Protein AF-A0A8H7Q951-F1 (afdb_monomer_lite)

Foldseek 3Di:
DVVVVVCVVVVVVLLVVLLVVLLVVLVCQLVPPPDPVLVVLSVVLVVLSVVLVVLVVVLVCVCPVPVPLVVNLVSLVVSLVSLVVSLVSSCVNPVVSSVSSVVVSVVSVVVNVVSVVVVVVVVVVVVVVPD

Radius of gyration: 17.46 Å; chains: 1; bounding box: 48×22×54 Å

Organism: NCBI:txid44442

Secondary structure (DSSP, 8-state):
--HHHHHHHHHHHHHHHHHHHHHHHHHHHHHH-S-HHHHHHHHHHHHHHHHHHHHHHHHHHHHHTS--HHHHHHHHHHHHHHHHHHHHHHHHH-HHHHHHHHHHHHHHHHHHHHHHHHHHHHHHHHHTT--

Structure (mmCIF, N/CA/C/O backbone):
data_AF-A0A8H7Q951-F1
#
_entry.id   AF-A0A8H7Q951-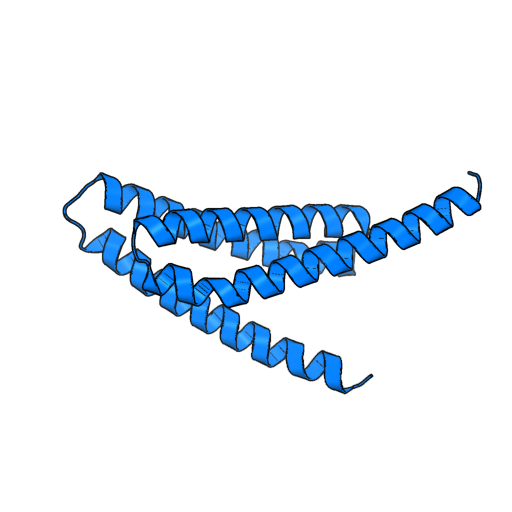F1
#
loop_
_atom_site.group_PDB
_atom_site.id
_atom_site.type_symbol
_atom_site.label_atom_id
_atom_site.label_alt_id
_atom_site.label_comp_id
_atom_site.label_asym_id
_atom_site.label_entity_id
_atom_site.label_seq_id
_atom_site.pdbx_PDB_ins_code
_atom_site.Cartn_x
_atom_site.Cartn_y
_atom_site.Cartn_z
_atom_site.occupancy
_atom_site.B_iso_or_equiv
_atom_site.auth_seq_id
_atom_site.auth_comp_id
_atom_site.auth_asym_id
_atom_site.auth_atom_id
_atom_site.pdbx_PDB_model_num
ATOM 1 N N . MET A 1 1 ? -27.503 -2.659 6.033 1.00 44.75 1 MET A N 1
ATOM 2 C CA . MET A 1 1 ? -26.368 -3.300 6.741 1.00 44.75 1 MET A CA 1
ATOM 3 C C . MET A 1 1 ? -25.749 -4.480 5.972 1.00 44.75 1 MET A C 1
ATOM 5 O O . MET A 1 1 ? -24.577 -4.743 6.179 1.00 44.75 1 MET A O 1
ATOM 9 N N . LEU A 1 2 ? -26.459 -5.135 5.037 1.00 44.47 2 LEU A N 1
ATOM 10 C CA . LEU A 1 2 ? -25.922 -6.246 4.221 1.00 44.47 2 LEU A CA 1
ATOM 11 C C . LEU A 1 2 ? -25.082 -5.817 2.997 1.00 44.47 2 LEU A C 1
ATOM 13 O O . LEU A 1 2 ? -24.239 -6.577 2.538 1.00 44.47 2 LEU A O 1
ATOM 17 N N . LEU A 1 3 ? -25.250 -4.582 2.510 1.00 46.56 3 LEU A N 1
ATOM 18 C CA . LEU A 1 3 ? -24.539 -4.081 1.323 1.00 46.56 3 LEU A CA 1
ATOM 19 C C . LEU A 1 3 ? -23.042 -3.794 1.564 1.00 46.56 3 LEU A C 1
ATOM 21 O O . LEU A 1 3 ? -22.260 -3.812 0.621 1.00 46.56 3 LEU A O 1
ATOM 25 N N . LEU A 1 4 ? -22.621 -3.560 2.815 1.00 53.03 4 LEU A N 1
ATOM 26 C CA . LEU A 1 4 ? -21.248 -3.131 3.120 1.00 53.03 4 LEU A CA 1
ATOM 27 C C . LEU A 1 4 ? -20.221 -4.280 3.039 1.00 53.03 4 LEU A C 1
ATOM 29 O O . LEU A 1 4 ? -19.076 -4.049 2.668 1.00 53.03 4 LEU A O 1
ATOM 33 N N . ASN A 1 5 ? -20.637 -5.520 3.330 1.00 57.44 5 ASN A N 1
ATOM 34 C CA . ASN A 1 5 ? -19.760 -6.697 3.249 1.00 57.44 5 ASN A CA 1
ATOM 35 C C . ASN A 1 5 ? -19.510 -7.146 1.803 1.00 57.44 5 ASN A C 1
ATOM 37 O O . ASN A 1 5 ? -18.433 -7.649 1.493 1.00 57.44 5 ASN A O 1
ATOM 41 N N . TRP A 1 6 ? -20.479 -6.933 0.907 1.00 66.56 6 TRP A N 1
ATOM 42 C CA . TRP A 1 6 ? -20.379 -7.384 -0.483 1.00 66.56 6 TRP A CA 1
ATOM 43 C C . TRP A 1 6 ? -19.431 -6.536 -1.323 1.00 66.56 6 TRP A C 1
ATOM 45 O O . TRP A 1 6 ? -18.882 -7.036 -2.288 1.00 66.56 6 TRP A O 1
ATOM 55 N N . VAL A 1 7 ? -19.212 -5.273 -0.953 1.00 70.06 7 VAL A N 1
ATOM 56 C CA . VAL A 1 7 ? -18.238 -4.396 -1.622 1.00 70.06 7 VAL A CA 1
ATOM 57 C C . VAL A 1 7 ? -16.810 -4.742 -1.202 1.00 70.06 7 VAL A C 1
ATOM 59 O O . VAL A 1 7 ? -15.886 -4.613 -2.000 1.00 70.06 7 VAL A O 1
ATOM 62 N N . PHE A 1 8 ? -16.626 -5.234 0.025 1.00 69.69 8 PHE A N 1
ATOM 63 C CA . PHE A 1 8 ? -15.306 -5.540 0.568 1.00 69.69 8 PHE A CA 1
ATOM 64 C C . PHE A 1 8 ? -14.582 -6.601 -0.276 1.00 69.69 8 PHE A C 1
ATOM 66 O O . PHE A 1 8 ? -13.451 -6.377 -0.691 1.00 69.69 8 PHE A O 1
ATOM 73 N N . GLY A 1 9 ? -15.250 -7.715 -0.600 1.00 74.50 9 GLY A N 1
ATOM 74 C CA . GLY A 1 9 ? -14.663 -8.810 -1.386 1.00 74.50 9 GLY A CA 1
ATOM 75 C C . GLY A 1 9 ? -14.150 -8.380 -2.772 1.00 74.50 9 GLY A C 1
ATOM 76 O O . GLY A 1 9 ? -12.948 -8.475 -3.016 1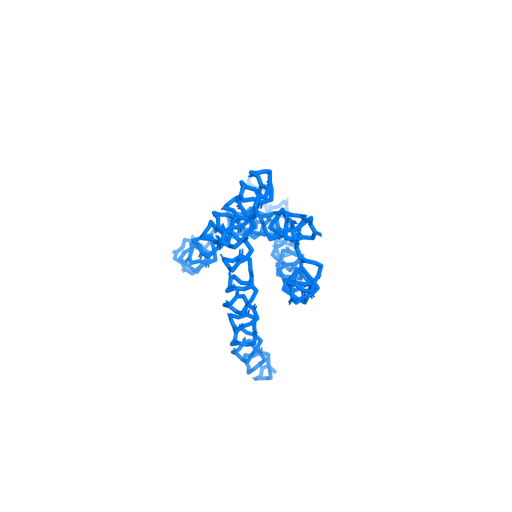.00 74.50 9 GLY A O 1
ATOM 77 N N . PRO A 1 10 ? -15.011 -7.854 -3.664 1.00 80.75 10 PRO A N 1
ATOM 78 C CA . PRO A 1 10 ? -14.633 -7.402 -5.000 1.00 80.75 10 PRO A CA 1
ATOM 79 C C . PRO A 1 10 ? -13.573 -6.303 -4.988 1.00 80.75 10 PRO A C 1
ATOM 81 O O . PRO A 1 10 ? -12.677 -6.324 -5.827 1.00 80.75 10 PRO A O 1
ATOM 84 N N . VAL A 1 11 ? -13.633 -5.366 -4.031 1.00 80.00 11 VAL A N 1
ATOM 85 C CA . VAL A 1 11 ? -12.602 -4.329 -3.890 1.00 80.00 11 VAL A CA 1
ATOM 86 C C . VAL A 1 11 ? -11.249 -4.974 -3.604 1.00 80.00 11 VAL A C 1
ATOM 88 O O . VAL A 1 11 ? -10.298 -4.689 -4.324 1.00 80.00 11 VAL A O 1
ATOM 91 N N . TRP A 1 12 ? -11.154 -5.900 -2.644 1.00 78.19 12 TRP A N 1
ATOM 92 C CA . TRP A 1 12 ? -9.902 -6.619 -2.384 1.00 78.19 12 TRP A CA 1
ATOM 93 C C . TRP A 1 12 ? -9.431 -7.434 -3.586 1.00 78.19 12 TRP A C 1
ATOM 95 O O . TRP A 1 12 ? -8.250 -7.386 -3.911 1.00 78.19 12 TRP A O 1
ATOM 105 N N . THR A 1 13 ? -10.325 -8.121 -4.299 1.00 81.50 13 THR A N 1
ATOM 106 C CA . THR A 1 13 ? -9.956 -8.861 -5.5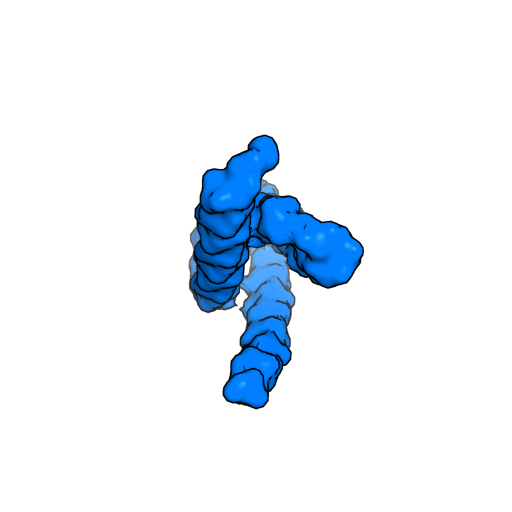17 1.00 81.50 13 THR A CA 1
ATOM 107 C C . THR A 1 13 ? -9.390 -7.934 -6.593 1.00 81.50 13 THR A C 1
ATOM 109 O O . THR A 1 13 ? -8.329 -8.220 -7.151 1.00 81.50 13 THR A O 1
ATOM 112 N N . CYS A 1 14 ? -10.041 -6.798 -6.858 1.00 82.31 14 CYS A N 1
ATOM 113 C CA . CYS A 1 14 ? -9.551 -5.795 -7.803 1.00 82.31 14 CYS A CA 1
ATOM 114 C C . CYS A 1 14 ? -8.203 -5.216 -7.363 1.00 82.31 14 CYS A C 1
ATOM 116 O O . CYS A 1 14 ? -7.295 -5.091 -8.182 1.00 82.31 14 CYS A O 1
ATOM 118 N N . LEU A 1 15 ? -8.046 -4.909 -6.074 1.00 81.31 15 LEU A N 1
ATOM 119 C CA . LEU A 1 15 ? -6.807 -4.375 -5.511 1.00 81.31 15 LEU A CA 1
ATOM 120 C C . LEU A 1 15 ? -5.659 -5.382 -5.597 1.00 81.31 15 LEU A C 1
ATOM 122 O O . LEU A 1 15 ? -4.578 -5.015 -6.043 1.00 81.31 15 LEU A O 1
ATOM 126 N N . TYR A 1 16 ? -5.881 -6.648 -5.235 1.00 80.50 16 TYR A N 1
ATOM 127 C CA . TYR A 1 16 ? -4.863 -7.693 -5.354 1.00 80.50 16 TYR A CA 1
ATOM 128 C C . TYR A 1 16 ? -4.491 -7.961 -6.813 1.00 80.50 16 TYR A C 1
ATOM 130 O O . TYR A 1 16 ? -3.314 -8.141 -7.117 1.00 80.50 16 TYR A O 1
ATOM 138 N N . THR A 1 17 ? -5.461 -7.908 -7.728 1.00 83.56 17 THR A N 1
ATOM 139 C CA . THR A 1 17 ? -5.199 -8.031 -9.170 1.00 83.56 17 THR A CA 1
ATOM 140 C C . THR A 1 17 ? -4.356 -6.858 -9.673 1.00 83.56 17 THR A C 1
ATOM 142 O O . THR A 1 17 ? -3.347 -7.062 -10.348 1.00 83.56 17 THR A O 1
ATOM 145 N N . ALA A 1 18 ? -4.716 -5.628 -9.292 1.00 81.56 18 ALA A N 1
ATOM 146 C CA . ALA A 1 18 ? -3.960 -4.424 -9.623 1.00 81.56 18 ALA A CA 1
ATOM 147 C C . ALA A 1 18 ? -2.535 -4.474 -9.048 1.00 81.56 18 ALA A C 1
ATOM 149 O O . ALA A 1 18 ? -1.575 -4.119 -9.729 1.00 81.56 18 ALA A O 1
ATOM 150 N N . MET A 1 19 ? -2.388 -4.955 -7.813 1.00 80.88 19 MET A N 1
ATOM 151 C CA . MET A 1 19 ? -1.103 -5.138 -7.137 1.00 80.88 19 MET A CA 1
ATOM 152 C C . MET A 1 19 ? -0.224 -6.158 -7.850 1.00 80.88 19 MET A C 1
ATOM 154 O O . MET A 1 19 ? 0.935 -5.863 -8.135 1.00 80.88 19 MET A O 1
ATOM 158 N N . GLY A 1 20 ? -0.780 -7.323 -8.186 1.00 81.31 20 GLY A N 1
ATOM 159 C CA . GLY A 1 20 ? -0.074 -8.357 -8.935 1.00 81.31 20 GLY A CA 1
ATOM 160 C C . GLY A 1 20 ? 0.397 -7.836 -10.290 1.00 81.31 20 GLY A C 1
ATOM 161 O O . GLY A 1 20 ? 1.576 -7.957 -10.622 1.00 81.31 20 GLY A O 1
ATOM 162 N N . TYR A 1 21 ? -0.482 -7.157 -11.029 1.00 84.25 21 TYR A N 1
ATOM 163 C CA . TYR A 1 21 ? -0.139 -6.583 -12.330 1.00 84.25 21 TYR A CA 1
ATOM 164 C C . TYR A 1 21 ? 0.925 -5.477 -12.230 1.00 84.25 21 TYR A C 1
ATOM 166 O O . TYR A 1 21 ? 1.895 -5.479 -12.986 1.00 84.25 21 TYR A O 1
ATOM 174 N N . GLY A 1 22 ? 0.795 -4.567 -11.259 1.00 80.62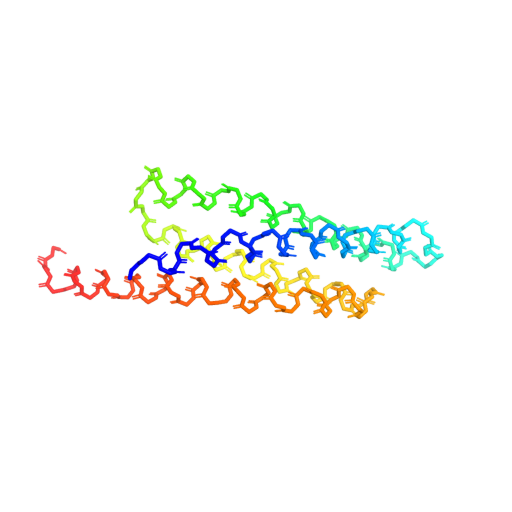 22 GLY A N 1
ATOM 175 C CA . GLY A 1 22 ? 1.787 -3.521 -10.998 1.00 80.62 22 GLY A CA 1
ATOM 176 C C . GLY A 1 22 ? 3.151 -4.091 -10.601 1.00 80.62 22 GLY A C 1
ATOM 177 O O . GLY A 1 22 ? 4.175 -3.648 -11.121 1.00 80.62 22 GLY A O 1
ATOM 178 N N . SER A 1 23 ? 3.169 -5.134 -9.762 1.00 81.50 23 SER A N 1
ATOM 179 C CA . SER A 1 23 ? 4.402 -5.828 -9.374 1.00 81.50 23 SER A CA 1
ATOM 180 C C . SER A 1 23 ? 5.084 -6.498 -10.568 1.00 81.50 23 SER A C 1
ATOM 182 O O . SER A 1 23 ? 6.302 -6.414 -10.693 1.00 81.50 23 SER A O 1
ATOM 184 N N . HIS A 1 24 ? 4.313 -7.086 -11.490 1.00 82.56 24 HIS A N 1
ATOM 185 C CA . HIS A 1 24 ? 4.844 -7.684 -12.711 1.00 82.56 24 HIS A CA 1
ATOM 186 C C . HIS A 1 24 ? 5.483 -6.628 -13.622 1.00 82.56 24 HIS A C 1
ATOM 188 O O . HIS A 1 24 ? 6.568 -6.847 -14.160 1.00 82.56 24 HIS A O 1
ATOM 194 N N . LEU A 1 25 ? 4.860 -5.452 -13.746 1.00 80.94 25 LEU A N 1
ATOM 195 C CA . LEU A 1 25 ? 5.410 -4.341 -14.523 1.00 80.94 25 LEU A CA 1
ATOM 196 C C . LEU A 1 25 ? 6.748 -3.859 -13.937 1.00 80.94 25 LEU A C 1
ATOM 198 O O . LEU A 1 25 ? 7.742 -3.770 -14.656 1.00 80.94 25 LEU A O 1
ATOM 202 N N . ILE A 1 26 ? 6.803 -3.632 -12.621 1.00 79.50 26 ILE A N 1
ATOM 203 C CA . ILE A 1 26 ? 8.029 -3.224 -11.917 1.00 79.50 26 ILE A CA 1
ATOM 204 C C . ILE A 1 26 ? 9.104 -4.316 -11.988 1.00 79.50 26 ILE A C 1
ATOM 206 O O . ILE A 1 26 ? 10.272 -3.999 -12.195 1.00 79.50 26 ILE A O 1
ATOM 210 N N . ALA A 1 27 ? 8.735 -5.594 -11.878 1.00 79.75 27 ALA A N 1
ATOM 211 C CA . ALA A 1 27 ? 9.664 -6.715 -12.012 1.00 79.75 27 ALA A CA 1
ATOM 212 C C . ALA A 1 27 ? 10.274 -6.793 -13.421 1.00 79.75 27 ALA A C 1
ATOM 214 O O . ALA A 1 27 ? 11.473 -7.031 -13.553 1.00 79.75 27 ALA A O 1
ATOM 215 N N . ASN A 1 28 ? 9.493 -6.513 -14.469 1.00 81.12 28 ASN A N 1
ATOM 216 C CA . ASN A 1 28 ? 10.022 -6.391 -15.827 1.00 81.12 28 ASN A CA 1
ATOM 217 C C . ASN A 1 28 ? 11.012 -5.221 -15.932 1.00 81.12 28 ASN A C 1
ATOM 219 O O . ASN A 1 28 ? 12.098 -5.388 -16.483 1.00 81.12 28 ASN A O 1
ATOM 223 N N . HIS A 1 29 ? 10.709 -4.064 -15.338 1.00 76.81 29 HIS A N 1
ATOM 224 C CA . HIS A 1 29 ? 11.675 -2.963 -15.271 1.00 76.81 29 HIS A CA 1
ATOM 225 C C . HIS A 1 29 ? 12.932 -3.335 -14.467 1.00 76.81 29 HIS A C 1
ATOM 227 O O . HIS A 1 29 ? 14.033 -2.991 -14.891 1.00 76.81 29 HIS A O 1
ATOM 233 N N . ALA A 1 30 ? 12.812 -4.090 -13.374 1.00 75.25 30 ALA A N 1
ATOM 234 C CA . ALA A 1 30 ? 13.957 -4.606 -12.625 1.00 75.25 30 ALA A CA 1
ATOM 235 C C . ALA A 1 30 ? 14.803 -5.591 -13.451 1.00 75.25 30 ALA A C 1
ATOM 237 O O . ALA A 1 30 ? 16.021 -5.614 -13.314 1.00 75.25 30 ALA A O 1
ATOM 238 N N . ALA A 1 31 ? 14.192 -6.405 -14.312 1.00 74.75 31 ALA A N 1
ATOM 239 C CA . ALA A 1 31 ? 14.907 -7.395 -15.115 1.00 74.75 31 ALA A CA 1
ATOM 240 C C . ALA A 1 31 ? 15.592 -6.776 -16.345 1.00 74.75 31 ALA A C 1
ATOM 242 O O . ALA A 1 31 ? 16.762 -7.062 -16.606 1.00 74.75 31 ALA A O 1
ATOM 243 N N . TYR A 1 32 ? 14.884 -5.904 -17.069 1.00 74.19 32 TYR A N 1
ATOM 244 C CA . TYR A 1 32 ? 15.285 -5.420 -18.394 1.00 74.19 32 TYR A CA 1
ATOM 245 C C . TYR A 1 32 ? 15.924 -4.022 -18.406 1.00 74.19 32 TYR A C 1
ATOM 247 O O . TYR A 1 32 ? 16.470 -3.622 -19.433 1.00 74.19 32 TYR A O 1
ATOM 255 N N . SER A 1 33 ? 15.895 -3.265 -17.301 1.00 75.62 33 SER A N 1
ATOM 256 C CA . SER A 1 33 ? 16.549 -1.947 -17.271 1.00 75.62 33 SER A CA 1
ATOM 257 C C . SER A 1 33 ? 18.075 -2.074 -17.264 1.00 75.62 33 SER A C 1
ATOM 259 O O . SER A 1 33 ? 18.656 -2.796 -16.449 1.00 75.62 33 SER A O 1
ATOM 261 N N . LEU A 1 34 ? 18.720 -1.322 -18.161 1.00 66.75 34 LEU A N 1
ATOM 262 C CA . LEU A 1 34 ? 20.179 -1.191 -18.265 1.00 66.75 34 LEU A CA 1
ATOM 263 C C . LEU A 1 34 ? 20.762 -0.247 -17.197 1.00 66.75 34 LEU A C 1
ATOM 265 O O . LEU A 1 34 ? 21.926 -0.386 -16.832 1.00 66.75 34 LEU A O 1
ATOM 269 N N . SER A 1 35 ? 19.954 0.679 -16.670 1.00 78.50 35 SER A N 1
ATOM 270 C CA . SER A 1 35 ? 20.363 1.616 -15.621 1.00 78.50 35 SER A CA 1
ATOM 271 C C . SER A 1 35 ? 20.355 0.950 -14.234 1.00 78.50 35 SER A C 1
ATOM 273 O O . SER A 1 35 ? 19.293 0.492 -13.798 1.00 78.50 35 SER A O 1
ATOM 275 N N . PRO A 1 36 ? 21.487 0.939 -13.500 1.00 77.56 36 PRO A N 1
ATOM 276 C CA . PRO A 1 36 ? 21.570 0.374 -12.148 1.00 77.56 36 PRO A CA 1
ATOM 277 C C . PRO A 1 36 ? 20.590 1.026 -11.163 1.00 77.56 36 PRO A C 1
ATOM 279 O O . PRO A 1 36 ? 19.935 0.331 -10.394 1.00 77.56 36 PRO A O 1
ATOM 282 N N . GLU A 1 37 ? 20.423 2.348 -11.256 1.00 79.06 37 GLU A N 1
ATOM 283 C CA . GLU A 1 37 ? 19.541 3.138 -10.387 1.00 79.06 37 GLU A CA 1
ATOM 284 C C . GLU A 1 37 ? 18.066 2.716 -10.515 1.00 79.06 37 GLU A C 1
ATOM 286 O O . GLU A 1 37 ? 17.364 2.521 -9.524 1.00 79.06 37 GLU A O 1
ATOM 291 N N . THR A 1 38 ? 17.590 2.493 -11.744 1.00 75.50 38 THR A N 1
ATOM 292 C CA . THR A 1 38 ? 16.218 2.025 -11.999 1.00 75.50 38 THR A CA 1
ATOM 293 C C . THR A 1 38 ? 16.001 0.608 -11.470 1.00 75.50 38 THR A C 1
ATOM 295 O O . THR A 1 38 ? 14.921 0.290 -10.974 1.00 75.50 38 THR A O 1
ATOM 298 N N . LYS A 1 39 ? 17.035 -0.238 -11.538 1.00 79.06 39 LYS A N 1
ATOM 299 C CA . LYS A 1 39 ? 17.025 -1.605 -11.006 1.00 79.06 39 LYS A CA 1
ATOM 300 C C . LYS A 1 39 ? 16.882 -1.624 -9.486 1.00 79.06 39 LYS A C 1
ATOM 302 O O . LYS A 1 39 ? 16.046 -2.359 -8.961 1.00 79.06 39 LYS A O 1
ATOM 307 N N . GLU A 1 40 ? 17.655 -0.791 -8.799 1.00 82.12 40 GLU A N 1
ATOM 308 C CA . GLU A 1 40 ? 17.632 -0.678 -7.340 1.00 82.12 40 GLU A CA 1
ATOM 309 C C . GLU A 1 40 ? 16.289 -0.123 -6.843 1.00 82.12 40 GLU A C 1
ATOM 311 O O . GLU A 1 40 ? 15.672 -0.691 -5.940 1.00 82.12 40 GLU A O 1
ATOM 316 N N . LEU A 1 41 ? 15.761 0.914 -7.504 1.00 80.25 41 LEU A N 1
ATOM 317 C CA . LEU A 1 41 ? 14.429 1.453 -7.210 1.00 80.25 41 LEU A CA 1
ATOM 318 C C . LEU A 1 41 ? 13.320 0.421 -7.440 1.00 80.25 41 LEU A C 1
ATOM 320 O O . LEU A 1 41 ? 12.390 0.327 -6.639 1.00 80.25 41 LEU A O 1
ATOM 324 N N . ALA A 1 42 ? 13.409 -0.379 -8.503 1.00 79.62 42 ALA A N 1
ATOM 325 C CA . ALA A 1 42 ? 12.433 -1.428 -8.772 1.00 79.62 42 ALA A CA 1
ATOM 326 C C . ALA A 1 42 ? 12.472 -2.539 -7.703 1.00 79.62 42 ALA A C 1
ATOM 328 O O . ALA A 1 42 ? 11.419 -2.979 -7.238 1.00 79.62 42 ALA A O 1
ATOM 329 N N . GLN A 1 43 ? 13.662 -2.939 -7.241 1.00 81.00 43 GLN A N 1
ATOM 330 C CA . GLN A 1 43 ? 13.819 -3.880 -6.123 1.00 81.00 43 GLN A CA 1
ATOM 331 C C . GLN A 1 43 ? 13.273 -3.315 -4.807 1.00 81.00 43 GLN A C 1
ATOM 333 O O . GLN A 1 43 ? 12.532 -4.004 -4.104 1.00 81.00 43 GLN A O 1
ATOM 338 N N . LEU A 1 44 ? 13.558 -2.047 -4.498 1.00 83.44 44 LEU A N 1
ATOM 339 C CA . LEU A 1 44 ? 12.961 -1.340 -3.360 1.00 83.44 44 LEU A CA 1
ATOM 340 C C . LEU A 1 44 ? 11.431 -1.339 -3.441 1.00 83.44 44 LEU A C 1
ATOM 342 O O . LEU A 1 44 ? 10.757 -1.630 -2.453 1.00 83.44 44 LEU A O 1
ATOM 346 N N . GLY A 1 45 ? 10.877 -1.074 -4.625 1.00 78.81 45 GLY A N 1
ATOM 347 C CA . GLY A 1 45 ? 9.440 -1.122 -4.881 1.00 78.81 45 GLY A CA 1
ATOM 348 C C . GLY A 1 45 ? 8.824 -2.498 -4.612 1.00 78.81 45 GLY A C 1
ATOM 349 O O . GLY A 1 45 ? 7.726 -2.564 -4.061 1.00 78.81 45 GLY A O 1
ATOM 350 N N . LEU A 1 46 ? 9.520 -3.584 -4.957 1.00 81.06 46 LEU A N 1
ATOM 351 C CA . LEU A 1 46 ? 9.087 -4.956 -4.662 1.00 81.06 46 LEU A CA 1
ATOM 352 C C . LEU A 1 46 ? 9.193 -5.283 -3.166 1.00 81.06 46 LEU A C 1
ATOM 354 O O . LEU A 1 46 ? 8.275 -5.874 -2.602 1.00 81.06 46 LEU A O 1
ATOM 358 N N . ASN A 1 47 ? 10.257 -4.851 -2.488 1.00 85.88 47 ASN A N 1
ATOM 359 C CA . ASN A 1 47 ? 10.409 -5.054 -1.043 1.00 85.88 47 ASN A CA 1
ATOM 360 C C . ASN A 1 47 ? 9.307 -4.338 -0.246 1.00 85.88 47 ASN A C 1
ATOM 362 O O . ASN A 1 47 ? 8.750 -4.906 0.699 1.00 85.88 47 ASN A O 1
ATOM 366 N N . LEU A 1 48 ? 8.946 -3.116 -0.652 1.00 82.25 48 LEU A N 1
ATOM 367 C CA . LEU A 1 48 ? 7.819 -2.376 -0.075 1.00 82.25 48 LEU A CA 1
ATOM 368 C C . LEU A 1 48 ? 6.492 -3.096 -0.338 1.00 82.25 48 LEU A C 1
ATOM 370 O O . LEU A 1 48 ? 5.668 -3.195 0.568 1.00 82.25 48 LEU A O 1
ATOM 374 N N . TYR A 1 49 ? 6.315 -3.671 -1.532 1.00 82.12 49 TYR A N 1
ATOM 375 C CA . TYR A 1 49 ? 5.142 -4.481 -1.858 1.00 82.12 49 TYR A CA 1
ATOM 376 C C . TYR A 1 49 ? 4.985 -5.688 -0.919 1.00 82.12 49 TYR A C 1
ATOM 378 O O . TYR A 1 49 ? 3.917 -5.859 -0.326 1.00 82.12 49 TYR A O 1
ATOM 386 N N . TYR A 1 50 ? 6.046 -6.475 -0.710 1.00 83.56 50 TYR A N 1
ATOM 387 C CA . TYR A 1 50 ? 6.022 -7.599 0.235 1.00 83.56 50 TYR A CA 1
ATOM 388 C C . TYR A 1 50 ? 5.785 -7.145 1.679 1.00 83.56 50 TYR A C 1
ATOM 390 O O . TYR A 1 50 ? 5.011 -7.769 2.403 1.00 83.56 50 TYR A O 1
ATOM 398 N N . SER A 1 51 ? 6.400 -6.034 2.089 1.00 84.06 51 SER A N 1
ATOM 399 C CA . SER A 1 51 ? 6.219 -5.467 3.432 1.00 84.06 51 SER A CA 1
ATOM 400 C C . SER A 1 51 ? 4.775 -5.017 3.668 1.00 84.06 51 SER A C 1
ATOM 402 O O . SER A 1 51 ? 4.208 -5.261 4.731 1.00 84.06 51 SER A O 1
ATOM 404 N N . GLN A 1 52 ? 4.155 -4.395 2.666 1.00 81.56 52 GLN A N 1
ATOM 405 C CA . GLN A 1 52 ? 2.744 -4.023 2.688 1.00 81.56 52 GLN A CA 1
ATOM 406 C C . GLN A 1 52 ? 1.850 -5.261 2.784 1.00 81.56 52 GLN A C 1
ATOM 408 O O . GLN A 1 52 ? 0.928 -5.267 3.592 1.00 81.56 52 GLN A O 1
ATOM 413 N N . LEU A 1 53 ? 2.143 -6.323 2.027 1.00 80.50 53 LEU A N 1
ATOM 414 C CA . LEU A 1 53 ? 1.381 -7.571 2.081 1.00 80.50 53 LEU A CA 1
ATOM 415 C C . LEU A 1 53 ? 1.472 -8.230 3.469 1.00 80.50 53 LEU A C 1
ATOM 417 O O . LEU A 1 53 ? 0.468 -8.699 4.001 1.00 80.50 53 LEU A O 1
ATOM 421 N N . ALA A 1 54 ? 2.658 -8.215 4.083 1.00 81.00 54 ALA A N 1
ATOM 422 C CA . ALA A 1 54 ? 2.878 -8.727 5.433 1.00 81.00 54 ALA A CA 1
ATOM 423 C C . ALA A 1 54 ? 2.113 -7.916 6.492 1.00 81.00 54 ALA A C 1
ATOM 425 O O . ALA A 1 54 ? 1.455 -8.505 7.348 1.00 81.00 54 ALA A O 1
ATOM 426 N N . LEU A 1 55 ? 2.139 -6.579 6.409 1.00 76.44 55 LEU A N 1
ATOM 427 C CA . LEU A 1 55 ? 1.339 -5.701 7.275 1.00 76.44 55 LEU A CA 1
ATOM 428 C C . LEU A 1 55 ? -0.161 -5.943 7.079 1.00 76.44 55 LEU A C 1
ATOM 430 O O . LEU A 1 55 ? -0.906 -6.061 8.046 1.00 76.44 55 LEU A O 1
ATOM 434 N N . ASN A 1 56 ? -0.607 -6.097 5.832 1.00 78.06 56 ASN A N 1
ATOM 435 C CA . ASN A 1 56 ? -1.997 -6.406 5.516 1.00 78.06 56 ASN A CA 1
ATOM 436 C C . ASN A 1 56 ? -2.443 -7.733 6.153 1.00 78.06 56 ASN A C 1
ATOM 438 O O . ASN A 1 56 ? -3.533 -7.827 6.717 1.00 78.06 56 ASN A O 1
ATOM 442 N N . PHE A 1 57 ? -1.569 -8.741 6.128 1.00 75.75 57 PHE A N 1
ATOM 443 C CA . PHE A 1 57 ? -1.818 -10.025 6.772 1.00 75.75 57 PHE A CA 1
ATOM 444 C C . PHE A 1 57 ? -1.801 -9.922 8.304 1.00 75.75 57 PHE A C 1
ATOM 446 O O . PHE A 1 57 ? -2.622 -10.560 8.962 1.00 75.75 57 PHE A O 1
ATOM 453 N N . ALA A 1 58 ? -0.920 -9.093 8.876 1.00 71.44 58 ALA A N 1
ATOM 454 C CA . ALA A 1 58 ? -0.823 -8.841 10.316 1.00 71.44 58 ALA A CA 1
ATOM 455 C C . ALA A 1 58 ? -2.024 -8.059 10.877 1.00 71.44 58 ALA A C 1
ATOM 457 O O . ALA A 1 58 ? -2.410 -8.266 12.032 1.00 71.44 58 ALA A O 1
ATOM 458 N N . TRP A 1 59 ? -2.668 -7.226 10.057 1.00 68.44 59 TRP A N 1
ATOM 459 C CA . TRP A 1 59 ? -3.845 -6.451 10.448 1.00 68.44 59 TRP A CA 1
ATOM 460 C C . TRP A 1 59 ? -5.006 -7.331 10.936 1.00 68.44 59 TRP A C 1
ATOM 462 O O . TRP A 1 59 ? -5.628 -7.040 11.959 1.00 68.44 59 TRP A O 1
ATOM 472 N N . THR A 1 60 ? -5.280 -8.446 10.249 1.00 68.44 60 THR A N 1
ATOM 473 C CA . THR A 1 60 ? -6.404 -9.348 10.567 1.00 68.44 60 THR A CA 1
ATOM 474 C C . THR A 1 60 ? -6.319 -9.939 11.988 1.00 68.44 60 THR A C 1
ATOM 476 O O . THR A 1 60 ? -7.271 -9.761 12.756 1.00 68.44 60 THR A O 1
ATOM 479 N N . PRO A 1 61 ? -5.211 -10.585 12.414 1.00 65.19 61 PRO A N 1
ATOM 480 C CA . PRO A 1 61 ? -5.056 -11.069 13.787 1.00 65.19 61 PRO A CA 1
ATOM 481 C C . PRO A 1 61 ? -4.925 -9.938 14.817 1.00 65.19 61 PRO A C 1
ATOM 483 O O . PRO A 1 61 ? -5.360 -10.108 15.956 1.00 65.19 61 PRO A O 1
ATOM 486 N N . LEU A 1 62 ? -4.397 -8.765 14.449 1.00 63.38 62 LEU A N 1
ATOM 487 C CA . LEU A 1 62 ? -4.365 -7.602 15.346 1.00 63.38 62 LEU A CA 1
ATOM 488 C C . LEU A 1 62 ? -5.770 -7.067 15.654 1.00 63.38 62 LEU A C 1
ATOM 490 O O . LEU A 1 62 ? -6.065 -6.734 16.807 1.00 63.38 62 LEU A O 1
ATOM 494 N N . PHE A 1 63 ? -6.639 -7.009 14.644 1.00 60.12 63 PHE A N 1
ATOM 495 C CA . PHE A 1 63 ? -8.003 -6.505 14.777 1.00 60.12 63 PHE A CA 1
ATOM 496 C C . PHE A 1 63 ? -8.930 -7.521 15.457 1.00 60.12 63 PHE A C 1
ATOM 498 O O . PHE A 1 63 ? -9.620 -7.168 16.415 1.00 60.12 63 PHE A O 1
ATOM 505 N N . PHE A 1 64 ? -8.917 -8.779 15.004 1.00 57.12 64 PHE A N 1
ATOM 506 C CA . PHE A 1 64 ? -9.823 -9.829 15.491 1.00 57.12 64 PHE A CA 1
ATOM 507 C C . PHE A 1 64 ? -9.281 -10.632 16.676 1.00 57.12 64 PHE A C 1
ATOM 509 O O . PHE A 1 64 ? -10.063 -11.090 17.499 1.00 57.12 64 PHE A O 1
ATOM 516 N N . GLY A 1 65 ? -7.964 -10.811 16.790 1.00 56.47 65 GLY A N 1
ATOM 517 C CA . GLY A 1 65 ? -7.372 -11.640 17.843 1.00 56.47 65 GLY A CA 1
ATOM 518 C C . GLY A 1 65 ? -7.218 -10.901 19.169 1.00 56.47 65 GLY A C 1
ATOM 519 O O . GLY A 1 65 ? -7.590 -11.416 20.218 1.00 56.47 65 GLY A O 1
ATOM 520 N N . VAL A 1 66 ? -6.682 -9.677 19.143 1.00 55.12 66 VAL A N 1
ATOM 521 C CA . VAL A 1 66 ? -6.289 -8.970 20.380 1.00 55.12 66 VAL A CA 1
ATOM 522 C C . VAL A 1 66 ? -7.302 -7.898 20.802 1.00 55.12 66 VAL A C 1
ATOM 524 O O . VAL A 1 66 ? -7.160 -7.320 21.878 1.00 55.12 66 VAL A O 1
ATOM 527 N N . HIS A 1 67 ? -8.309 -7.585 19.970 1.00 58.59 67 HIS A N 1
ATOM 528 C CA . HIS A 1 67 ? -9.307 -6.520 20.200 1.00 58.59 67 HIS A CA 1
ATOM 529 C C . HIS A 1 67 ? -8.695 -5.146 20.578 1.00 58.59 67 HIS A C 1
ATOM 531 O O . HIS A 1 67 ? -9.374 -4.239 21.073 1.00 58.59 67 HIS A O 1
ATOM 537 N N . LYS A 1 68 ? -7.391 -4.946 20.335 1.00 64.19 68 LYS A N 1
ATOM 538 C CA . LYS A 1 68 ? -6.659 -3.721 20.670 1.00 64.19 68 LYS A CA 1
ATOM 539 C C . LYS A 1 68 ? -6.753 -2.749 19.506 1.00 64.19 68 LYS A C 1
ATOM 541 O O . LYS A 1 68 ? -5.810 -2.566 18.744 1.00 64.19 68 LYS A O 1
ATOM 546 N N . VAL A 1 69 ? -7.877 -2.038 19.454 1.00 64.81 69 VAL A N 1
ATOM 547 C CA . VAL A 1 69 ? -8.164 -0.965 18.482 1.00 64.81 69 VAL A CA 1
ATOM 548 C C . VAL A 1 69 ? -7.008 0.045 18.350 1.00 64.81 69 VAL A C 1
ATOM 550 O O . VAL A 1 69 ? -6.779 0.574 17.268 1.00 64.81 69 VAL A O 1
ATOM 553 N N . LYS A 1 70 ? -6.232 0.284 19.423 1.00 65.19 70 LYS A N 1
ATOM 554 C CA . LYS A 1 70 ? -5.039 1.152 19.379 1.00 65.19 70 LYS A CA 1
ATOM 555 C C . LYS A 1 70 ? -3.948 0.628 18.442 1.00 65.19 70 LYS A C 1
ATOM 557 O O . LYS A 1 70 ? -3.411 1.399 17.659 1.00 65.19 70 LYS A O 1
ATOM 562 N N . LEU A 1 71 ? -3.615 -0.660 18.539 1.00 66.19 71 LEU A N 1
ATOM 563 C CA . LEU A 1 71 ? -2.568 -1.269 17.716 1.00 66.19 71 LEU A CA 1
ATOM 564 C C . LEU A 1 71 ? -3.028 -1.385 16.265 1.00 66.19 71 LEU A C 1
ATOM 566 O O . LEU A 1 71 ? -2.255 -1.071 15.373 1.00 66.19 71 LEU A O 1
ATOM 570 N N . ALA A 1 72 ? -4.303 -1.712 16.040 1.00 67.31 72 ALA A N 1
ATOM 571 C CA . ALA A 1 72 ? -4.881 -1.715 14.700 1.00 67.31 72 ALA A CA 1
ATOM 572 C C . ALA A 1 72 ? -4.843 -0.329 14.025 1.00 67.31 72 ALA A C 1
ATOM 574 O O . ALA A 1 72 ? -4.622 -0.240 12.823 1.00 67.31 72 ALA A O 1
ATOM 575 N N . ALA A 1 73 ? -5.023 0.763 14.783 1.00 69.00 73 ALA A N 1
ATOM 576 C CA . ALA A 1 73 ? -4.903 2.120 14.244 1.00 69.00 73 ALA A CA 1
ATOM 577 C C . ALA A 1 73 ? -3.468 2.452 13.808 1.00 69.00 73 ALA A C 1
ATOM 579 O O . ALA A 1 73 ? -3.271 3.038 12.745 1.00 69.00 73 ALA A O 1
ATOM 580 N N . ILE A 1 74 ? -2.479 2.066 14.621 1.00 76.06 74 ILE A N 1
ATOM 581 C CA . ILE A 1 74 ? -1.056 2.253 14.309 1.00 76.06 74 ILE A CA 1
ATOM 582 C C . ILE A 1 74 ? -0.678 1.417 13.084 1.00 76.06 74 ILE A C 1
ATOM 584 O O . ILE A 1 74 ? -0.065 1.942 12.160 1.00 76.06 74 ILE A O 1
ATOM 588 N N . ASP A 1 75 ? -1.111 0.159 13.043 1.00 77.12 75 ASP A N 1
ATOM 589 C CA . ASP A 1 75 ? -0.863 -0.763 11.936 1.00 77.12 75 ASP A CA 1
ATOM 590 C C . ASP A 1 75 ? -1.480 -0.263 10.619 1.00 77.12 75 ASP A C 1
ATOM 592 O O . ASP A 1 75 ? -0.774 -0.146 9.621 1.00 77.12 75 ASP A O 1
ATOM 596 N N . CYS A 1 76 ? -2.742 0.190 10.625 1.00 75.06 76 CYS A N 1
ATOM 597 C CA . CYS A 1 76 ? -3.349 0.843 9.457 1.00 75.06 76 CYS A CA 1
ATOM 598 C C . CYS A 1 76 ? -2.594 2.105 9.019 1.00 75.06 76 CYS A C 1
ATOM 600 O O . CYS A 1 76 ? -2.543 2.404 7.828 1.00 75.06 76 CYS A O 1
ATOM 602 N N . GLY A 1 77 ? -2.055 2.888 9.956 1.00 78.88 77 GLY A N 1
ATOM 603 C CA . GLY A 1 77 ? -1.236 4.057 9.635 1.00 78.88 77 GLY A CA 1
ATOM 604 C C . GLY A 1 77 ? 0.069 3.662 8.942 1.00 78.88 77 GLY A C 1
ATOM 605 O O . GLY A 1 77 ? 0.404 4.220 7.898 1.00 78.88 77 GLY A O 1
ATOM 606 N N . PHE A 1 78 ? 0.761 2.656 9.482 1.00 81.75 78 PHE A N 1
ATOM 607 C CA . PHE A 1 78 ? 1.974 2.097 8.887 1.00 81.75 78 PHE A CA 1
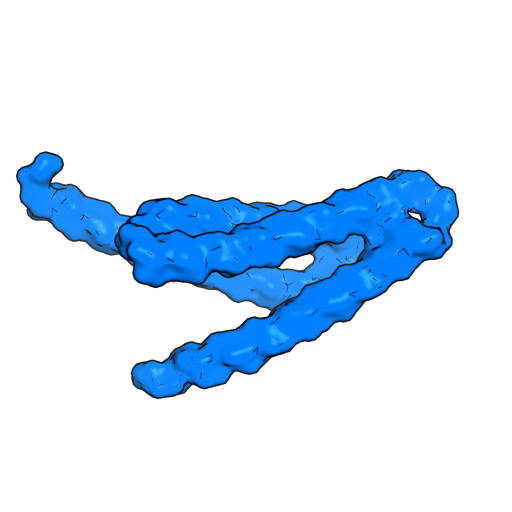ATOM 608 C C . PHE A 1 78 ? 1.712 1.474 7.520 1.00 81.75 78 PHE A C 1
ATOM 610 O O . PHE A 1 78 ? 2.480 1.722 6.595 1.00 81.75 78 PHE A O 1
ATOM 617 N N . LEU A 1 79 ? 0.614 0.733 7.361 1.00 81.50 79 LEU A N 1
ATOM 618 C CA . LEU A 1 79 ? 0.190 0.178 6.079 1.00 81.50 79 LEU A CA 1
ATOM 619 C C . LEU A 1 79 ? 0.013 1.296 5.047 1.00 81.50 79 LEU A C 1
ATOM 621 O O . LEU A 1 79 ? 0.625 1.245 3.986 1.00 81.50 79 LEU A O 1
ATOM 625 N N . THR A 1 80 ? -0.753 2.341 5.369 1.00 84.38 80 THR A N 1
ATOM 626 C CA . THR A 1 80 ? -0.984 3.471 4.455 1.00 84.38 80 THR A CA 1
ATOM 627 C C . THR A 1 80 ? 0.308 4.210 4.109 1.00 84.38 80 THR A C 1
ATOM 629 O O . THR A 1 80 ? 0.530 4.529 2.941 1.00 84.38 80 THR A O 1
ATOM 632 N N . ALA A 1 81 ? 1.195 4.432 5.082 1.00 85.25 81 ALA A N 1
ATOM 633 C CA . ALA A 1 81 ? 2.505 5.031 4.829 1.00 85.25 81 ALA A CA 1
ATOM 634 C C . ALA A 1 81 ? 3.371 4.152 3.911 1.00 85.25 81 ALA A C 1
ATOM 636 O O . ALA A 1 81 ? 4.009 4.663 2.991 1.00 85.25 81 ALA A O 1
ATOM 637 N N . ASN A 1 82 ? 3.348 2.832 4.111 1.00 85.75 82 ASN A N 1
ATOM 638 C CA . ASN A 1 82 ? 4.085 1.877 3.289 1.00 85.75 82 ASN A CA 1
ATOM 639 C C . ASN A 1 82 ? 3.548 1.847 1.846 1.00 85.75 82 ASN A C 1
ATOM 641 O O . ASN A 1 82 ? 4.317 1.894 0.890 1.00 85.75 82 ASN A O 1
ATOM 645 N N . VAL A 1 83 ? 2.223 1.892 1.675 1.00 84.75 83 VAL A N 1
ATOM 646 C CA . VAL A 1 83 ? 1.573 2.021 0.359 1.00 84.75 83 VAL A CA 1
ATOM 647 C C . VAL A 1 83 ? 1.961 3.325 -0.332 1.00 84.75 83 VAL A C 1
ATOM 649 O O . VAL A 1 83 ? 2.287 3.315 -1.518 1.00 84.75 83 VAL A O 1
ATOM 652 N N . ALA A 1 84 ? 1.969 4.446 0.391 1.00 86.12 84 ALA A N 1
ATOM 653 C CA . ALA A 1 84 ? 2.384 5.734 -0.160 1.00 86.12 84 ALA A CA 1
ATOM 654 C C . ALA A 1 84 ? 3.859 5.721 -0.597 1.00 86.12 84 ALA A C 1
ATOM 656 O O . ALA A 1 84 ? 4.177 6.184 -1.694 1.00 86.12 84 ALA A O 1
ATOM 657 N N . ALA A 1 85 ? 4.747 5.142 0.218 1.00 85.56 85 ALA A N 1
ATOM 658 C CA . ALA A 1 85 ? 6.159 4.971 -0.122 1.00 85.56 85 ALA A CA 1
ATOM 659 C C . ALA A 1 85 ? 6.341 4.072 -1.355 1.00 85.56 85 ALA A C 1
ATOM 661 O O . ALA A 1 85 ? 7.103 4.412 -2.259 1.00 85.56 85 ALA A O 1
ATOM 662 N N . MET A 1 86 ? 5.594 2.966 -1.438 1.00 82.81 86 MET A N 1
ATOM 663 C CA . MET A 1 86 ? 5.588 2.077 -2.602 1.00 82.81 86 MET A CA 1
ATOM 664 C C . MET A 1 86 ? 5.168 2.826 -3.870 1.00 82.81 86 MET A C 1
ATOM 666 O O . MET A 1 86 ? 5.863 2.745 -4.879 1.00 82.81 86 MET A O 1
ATOM 670 N N . ILE A 1 87 ? 4.085 3.609 -3.813 1.00 83.56 87 ILE A N 1
ATOM 671 C CA . ILE A 1 87 ? 3.603 4.418 -4.944 1.00 83.56 87 ILE A CA 1
ATOM 672 C C . ILE A 1 87 ? 4.642 5.449 -5.365 1.00 83.56 87 ILE A C 1
ATOM 674 O O . ILE A 1 87 ? 4.877 5.605 -6.558 1.00 83.56 87 ILE A O 1
ATOM 678 N N . TYR A 1 88 ? 5.280 6.136 -4.416 1.00 85.81 88 TYR A N 1
ATOM 679 C CA . TYR A 1 88 ? 6.319 7.118 -4.720 1.00 85.81 88 TYR A CA 1
ATOM 680 C C . TYR A 1 88 ? 7.511 6.481 -5.447 1.00 85.81 88 TYR A C 1
ATOM 682 O O . TYR A 1 88 ? 7.990 7.023 -6.445 1.00 85.81 88 TYR A O 1
ATOM 690 N N . THR A 1 89 ? 7.949 5.303 -4.998 1.00 81.62 89 THR A N 1
ATOM 691 C CA . THR A 1 89 ? 9.015 4.538 -5.656 1.00 81.62 89 THR A CA 1
ATOM 692 C C . THR A 1 89 ? 8.584 4.069 -7.043 1.00 81.62 89 THR A C 1
ATOM 694 O O . THR A 1 89 ? 9.313 4.264 -8.013 1.00 81.62 89 THR A O 1
ATOM 697 N N . TRP A 1 90 ? 7.375 3.519 -7.174 1.00 80.62 90 TRP A 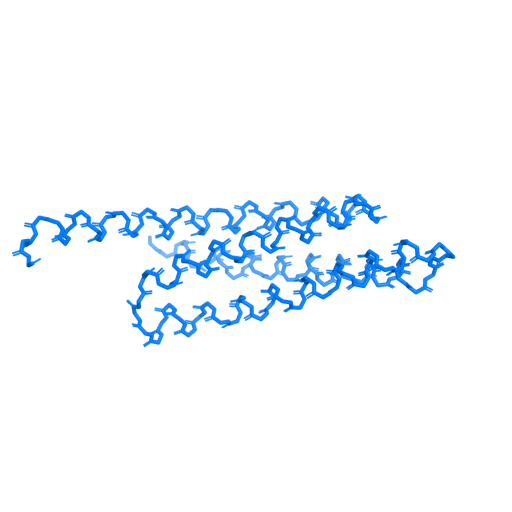N 1
ATOM 698 C CA . TRP A 1 90 ? 6.844 3.067 -8.460 1.00 80.62 90 TRP A CA 1
ATOM 699 C C . TRP A 1 90 ? 6.659 4.231 -9.428 1.00 80.62 90 TRP A C 1
ATOM 701 O O . TRP A 1 90 ? 6.949 4.074 -10.601 1.00 80.62 90 TRP A O 1
ATOM 711 N N . TRP A 1 91 ? 6.295 5.425 -8.957 1.00 83.62 91 TRP A N 1
ATOM 712 C CA . TRP A 1 91 ? 6.142 6.616 -9.798 1.00 83.62 91 TRP A CA 1
ATOM 713 C C . TRP A 1 91 ? 7.449 7.037 -10.477 1.00 83.62 91 TRP A C 1
ATOM 715 O O . TRP A 1 91 ? 7.421 7.585 -11.582 1.00 83.62 91 TRP A O 1
ATOM 725 N N . LYS A 1 92 ? 8.592 6.788 -9.823 1.00 78.44 92 LYS A N 1
ATOM 726 C CA . LYS A 1 92 ? 9.925 7.042 -10.387 1.00 78.44 92 LYS A CA 1
ATOM 727 C C . LYS A 1 92 ? 10.349 5.996 -11.420 1.00 78.44 92 LYS A C 1
ATOM 729 O O . LYS A 1 92 ? 11.153 6.323 -12.284 1.00 78.44 92 LYS A O 1
ATOM 734 N N . VAL A 1 93 ? 9.823 4.774 -11.330 1.00 78.69 93 VAL A N 1
ATOM 735 C CA . VAL A 1 93 ? 10.147 3.668 -12.247 1.00 78.69 93 VAL A CA 1
ATOM 736 C C . VAL A 1 93 ? 9.158 3.619 -13.413 1.00 78.69 93 VAL A C 1
ATOM 738 O O . VAL A 1 93 ? 9.562 3.733 -14.565 1.00 78.69 93 VAL A O 1
ATOM 741 N N . ASP A 1 94 ? 7.864 3.496 -13.117 1.00 79.44 94 ASP A N 1
ATOM 742 C CA . ASP A 1 94 ? 6.775 3.466 -14.089 1.00 79.44 94 ASP A CA 1
ATOM 743 C C . ASP A 1 94 ? 5.511 4.170 -13.551 1.00 79.44 94 ASP A C 1
ATOM 745 O O . ASP A 1 94 ? 4.860 3.755 -12.585 1.00 79.44 94 ASP A O 1
ATOM 749 N N . ARG A 1 95 ? 5.117 5.252 -14.231 1.00 80.88 95 ARG A N 1
ATOM 750 C CA . ARG A 1 95 ? 3.946 6.054 -13.843 1.00 80.88 95 ARG A CA 1
ATOM 751 C C . ARG A 1 95 ? 2.625 5.291 -13.965 1.00 80.88 95 ARG A C 1
ATOM 753 O O . ARG A 1 95 ? 1.707 5.584 -13.203 1.00 80.88 95 ARG A O 1
ATOM 760 N N . LYS A 1 96 ? 2.504 4.328 -14.886 1.00 80.38 96 LYS A N 1
ATOM 761 C CA . LYS A 1 96 ? 1.259 3.565 -15.084 1.00 80.38 96 LYS A CA 1
ATOM 762 C C . LYS A 1 96 ? 1.031 2.600 -13.921 1.00 80.38 96 LYS A C 1
ATOM 764 O O . LYS A 1 96 ? -0.081 2.540 -13.399 1.00 80.38 96 LYS A O 1
ATOM 769 N N . ALA A 1 97 ? 2.077 1.909 -13.467 1.00 78.44 97 ALA A N 1
ATOM 770 C CA . ALA A 1 97 ? 2.035 1.054 -12.281 1.00 78.44 97 ALA A CA 1
ATOM 771 C C . ALA A 1 97 ? 1.636 1.855 -11.034 1.00 78.44 97 ALA A C 1
ATOM 773 O O . ALA A 1 97 ? 0.781 1.421 -10.262 1.00 78.44 97 ALA A O 1
ATOM 774 N N . ALA A 1 98 ? 2.197 3.055 -10.868 1.00 80.19 98 ALA A N 1
ATOM 775 C CA . ALA A 1 98 ? 1.861 3.934 -9.752 1.00 80.19 98 ALA A CA 1
ATOM 776 C C . ALA A 1 98 ? 0.404 4.430 -9.804 1.00 80.19 98 ALA A C 1
ATOM 778 O O . ALA A 1 98 ? -0.280 4.443 -8.780 1.00 80.19 98 ALA A O 1
ATOM 779 N N . GLN A 1 99 ? -0.108 4.779 -10.989 1.00 82.62 99 GLN A N 1
ATOM 780 C CA . GLN A 1 99 ? -1.513 5.165 -11.171 1.00 82.62 99 GLN A CA 1
ATOM 781 C C . GLN A 1 99 ? -2.483 4.027 -10.839 1.00 82.62 99 GLN A C 1
ATOM 783 O O . GLN A 1 99 ? -3.525 4.277 -10.235 1.00 82.62 99 GLN A O 1
ATOM 788 N N . LEU A 1 100 ? -2.119 2.780 -11.153 1.00 80.75 100 LEU A N 1
ATOM 789 C CA . LEU A 1 100 ? -2.905 1.594 -10.795 1.00 80.75 100 LEU A CA 1
ATOM 790 C C . LEU A 1 100 ? -3.060 1.420 -9.274 1.00 80.75 100 LEU A C 1
ATOM 792 O O . LEU A 1 100 ? -4.045 0.850 -8.810 1.00 80.75 100 LEU A O 1
ATOM 796 N N . MET A 1 101 ? -2.091 1.917 -8.503 1.00 79.31 101 MET A N 1
ATOM 797 C CA . MET A 1 101 ? -2.063 1.849 -7.040 1.00 79.31 101 MET A CA 1
ATOM 798 C C . MET A 1 101 ? -2.754 3.039 -6.354 1.00 79.31 101 MET A C 1
ATOM 800 O O . MET A 1 101 ? -3.035 2.971 -5.159 1.00 79.31 101 MET A O 1
ATOM 804 N N . LEU A 1 102 ? -3.085 4.121 -7.067 1.00 81.81 102 LEU A N 1
ATOM 805 C CA . LEU A 1 102 ? -3.839 5.250 -6.500 1.00 81.81 102 LEU A CA 1
ATOM 806 C C . LEU A 1 102 ? -5.177 4.849 -5.849 1.00 81.81 102 LEU A C 1
ATOM 808 O O . LEU A 1 102 ? -5.423 5.287 -4.721 1.00 81.81 102 LEU A O 1
ATOM 812 N N . PRO A 1 103 ? -6.034 4.011 -6.473 1.00 81.75 103 PRO A N 1
ATOM 813 C CA . PRO A 1 103 ? -7.251 3.544 -5.808 1.00 81.75 103 PRO A CA 1
ATOM 814 C C . PRO A 1 103 ? -6.947 2.754 -4.529 1.00 81.75 103 PRO A C 1
ATOM 816 O O . PRO A 1 103 ? -7.709 2.840 -3.565 1.00 81.75 103 PRO A O 1
ATOM 819 N N . TYR A 1 104 ? -5.810 2.051 -4.476 1.00 80.88 104 TYR A N 1
ATOM 820 C CA . TYR A 1 104 ? -5.385 1.343 -3.272 1.00 80.88 104 TYR A CA 1
ATOM 821 C C . TYR A 1 104 ? -5.025 2.300 -2.133 1.00 80.88 104 TYR A C 1
ATOM 823 O O . TYR A 1 104 ? -5.458 2.100 -1.000 1.00 80.88 104 TYR A O 1
ATOM 831 N N . LEU A 1 105 ? -4.307 3.385 -2.431 1.00 82.56 105 LEU A N 1
ATOM 832 C CA . LEU A 1 105 ? -3.999 4.419 -1.443 1.00 82.56 105 LEU A CA 1
ATOM 833 C C . LEU A 1 105 ? -5.265 5.088 -0.901 1.00 82.56 105 LEU A C 1
ATOM 835 O O . LEU A 1 105 ? -5.357 5.338 0.302 1.00 82.56 105 LEU A O 1
ATOM 839 N N . GLY A 1 106 ? -6.244 5.352 -1.771 1.00 81.19 106 GLY A N 1
ATOM 840 C CA . GLY A 1 106 ? -7.543 5.893 -1.369 1.00 81.19 106 GLY A CA 1
ATOM 841 C C . GLY A 1 106 ? -8.273 4.961 -0.402 1.00 81.19 106 GLY A C 1
ATOM 842 O O . GLY A 1 106 ? -8.757 5.403 0.641 1.00 81.19 106 GLY A O 1
ATOM 843 N N . TRP A 1 107 ? -8.277 3.659 -0.698 1.00 82.31 107 TRP A N 1
ATOM 844 C CA . TRP A 1 107 ? -8.867 2.644 0.173 1.00 82.31 107 TRP A CA 1
ATOM 845 C C . TRP A 1 107 ? -8.144 2.525 1.522 1.00 82.31 107 TRP A C 1
ATOM 847 O O . TRP A 1 107 ? -8.787 2.578 2.572 1.00 82.31 107 TRP A O 1
ATOM 857 N N . SER A 1 108 ? -6.811 2.437 1.520 1.00 79.81 108 SER A N 1
ATOM 858 C CA . SER A 1 108 ? -6.010 2.357 2.750 1.00 79.81 108 SER A CA 1
ATOM 859 C C . SER A 1 108 ? -6.165 3.613 3.611 1.00 79.81 108 SER A C 1
ATOM 861 O O . SER A 1 108 ? -6.374 3.507 4.817 1.00 79.81 108 SER A O 1
ATOM 863 N N . SER A 1 109 ? -6.199 4.801 3.000 1.00 80.00 109 SER A N 1
ATOM 864 C CA . SER A 1 109 ? -6.444 6.067 3.709 1.00 80.00 109 SER A CA 1
ATOM 865 C C . SER A 1 109 ? -7.834 6.113 4.344 1.00 80.00 109 SER A C 1
ATOM 867 O O . SER A 1 109 ? -7.979 6.561 5.482 1.00 80.00 109 SER A O 1
ATOM 869 N N . PHE A 1 110 ? -8.857 5.608 3.647 1.00 78.19 110 PHE A N 1
ATOM 870 C CA . PHE A 1 110 ? -10.203 5.478 4.201 1.00 78.19 110 PHE A CA 1
ATOM 871 C C . PHE A 1 110 ? -10.231 4.521 5.404 1.00 78.19 110 PHE A C 1
ATOM 873 O O . PHE A 1 110 ? -10.803 4.857 6.444 1.00 78.19 110 PHE A O 1
ATOM 880 N N . ALA A 1 111 ? -9.556 3.371 5.310 1.00 75.75 111 ALA A N 1
ATOM 881 C CA . ALA A 1 111 ? -9.431 2.421 6.416 1.00 75.75 111 ALA A CA 1
ATOM 882 C C . ALA A 1 111 ? -8.691 3.029 7.624 1.00 75.75 111 ALA A C 1
ATOM 884 O O . ALA A 1 111 ? -9.139 2.884 8.767 1.00 75.75 111 ALA A O 1
ATOM 885 N N . THR A 1 112 ? -7.607 3.776 7.390 1.00 76.44 112 THR A N 1
ATOM 886 C CA . THR A 1 112 ? -6.891 4.519 8.436 1.00 76.44 112 THR A CA 1
ATOM 887 C C . THR A 1 112 ? -7.796 5.563 9.087 1.00 76.44 112 THR A C 1
ATOM 889 O O . THR A 1 112 ? -7.895 5.596 10.314 1.00 76.44 112 THR A O 1
ATOM 892 N N . TYR A 1 113 ? -8.508 6.376 8.300 1.00 76.19 113 TYR A N 1
ATOM 893 C CA . TYR A 1 113 ? -9.426 7.395 8.818 1.00 76.19 113 TYR A CA 1
ATOM 894 C C . TYR A 1 113 ? -10.533 6.785 9.687 1.00 76.19 113 TYR A C 1
ATOM 896 O O . TYR A 1 113 ? -10.807 7.281 10.785 1.00 76.19 113 TYR A O 1
ATOM 904 N N . LEU A 1 114 ? -11.137 5.680 9.240 1.00 72.94 114 LEU A N 1
ATOM 905 C CA . LEU A 1 114 ? -12.159 4.968 10.003 1.00 72.94 114 LEU A CA 1
ATOM 906 C C . LEU A 1 114 ? -11.594 4.448 11.331 1.00 72.94 114 LEU A C 1
ATOM 908 O O . LEU A 1 114 ? -12.198 4.649 12.385 1.00 72.94 114 LEU A O 1
ATOM 912 N N . THR A 1 115 ? -10.409 3.840 11.299 1.00 71.06 115 THR A N 1
ATOM 913 C CA . THR A 1 115 ? -9.776 3.260 12.492 1.00 71.06 115 THR A CA 1
ATOM 914 C C . THR A 1 115 ? -9.365 4.345 13.496 1.00 71.06 115 THR A C 1
ATOM 916 O O . THR A 1 115 ? -9.607 4.197 14.697 1.00 71.06 115 THR A O 1
ATOM 919 N N . ILE A 1 116 ? -8.850 5.487 13.022 1.00 71.56 116 ILE A N 1
ATOM 920 C CA . ILE A 1 116 ? -8.562 6.670 13.852 1.00 71.56 116 ILE A CA 1
ATOM 921 C C . ILE A 1 116 ? -9.851 7.251 14.449 1.00 71.56 116 ILE A C 1
ATOM 923 O O . ILE A 1 116 ? -9.892 7.557 15.642 1.00 71.56 116 ILE A O 1
ATOM 927 N N . SER A 1 117 ? -10.922 7.361 13.663 1.00 71.44 117 SER A N 1
ATOM 928 C CA . SER A 1 117 ? -12.219 7.869 14.136 1.00 71.44 117 SER A CA 1
ATOM 929 C C . SER A 1 117 ? -12.808 6.987 15.242 1.00 71.44 117 SER A C 1
ATOM 931 O O . SER A 1 117 ? -13.341 7.484 16.239 1.00 71.44 117 SER A O 1
ATOM 933 N N . ILE A 1 118 ? -12.672 5.663 15.114 1.00 68.12 118 ILE A N 1
ATOM 934 C CA . ILE A 1 118 ? -13.071 4.703 16.154 1.00 68.12 118 ILE A CA 1
ATOM 935 C C . ILE A 1 118 ? -12.191 4.867 17.399 1.00 68.12 118 ILE A C 1
ATOM 937 O O . ILE A 1 118 ? -12.710 4.875 18.520 1.00 68.12 118 ILE A O 1
ATOM 941 N N . TYR A 1 119 ? -10.877 5.043 17.229 1.00 68.75 119 TYR A N 1
ATOM 942 C CA . TYR A 1 119 ? -9.962 5.301 18.340 1.00 68.75 119 TYR A CA 1
ATOM 943 C C . TYR A 1 119 ? -10.340 6.570 19.115 1.00 68.75 119 TYR A C 1
ATOM 945 O O . TYR A 1 119 ? -10.466 6.511 20.337 1.00 68.75 119 TYR A O 1
ATOM 953 N N . GLN A 1 120 ? -10.598 7.686 18.429 1.00 66.00 120 GLN A N 1
ATOM 954 C CA . GLN A 1 120 ? -11.010 8.947 19.057 1.00 66.00 120 GLN A CA 1
ATOM 955 C C . GLN A 1 120 ? -12.304 8.789 19.866 1.00 66.00 120 GLN A C 1
ATOM 957 O O . GLN A 1 120 ? -12.396 9.264 21.001 1.00 66.00 120 GLN A O 1
ATOM 962 N N . ARG A 1 121 ? -13.291 8.055 19.334 1.00 60.78 121 ARG A N 1
ATOM 963 C CA . ARG A 1 121 ? -14.545 7.762 20.049 1.00 60.78 121 ARG A CA 1
ATOM 964 C C . ARG A 1 121 ? -14.331 6.880 21.282 1.00 60.78 121 ARG A C 1
ATOM 966 O O . ARG A 1 121 ? -14.928 7.146 22.325 1.00 60.78 121 ARG A O 1
ATOM 973 N N . ASN A 1 122 ? -13.463 5.872 21.199 1.00 61.97 122 ASN A N 1
ATOM 974 C CA . ASN A 1 122 ? -13.099 5.041 22.352 1.00 61.97 122 ASN A CA 1
ATOM 975 C C . ASN A 1 122 ? -12.297 5.820 23.403 1.00 61.97 122 ASN A C 1
ATOM 977 O O . ASN A 1 122 ? -12.514 5.628 24.599 1.00 61.97 122 ASN A O 1
ATOM 981 N N . PHE A 1 123 ? -11.420 6.732 22.981 1.00 58.34 123 PHE A N 1
ATOM 982 C CA . PHE A 1 123 ? -10.668 7.601 23.885 1.00 58.34 123 PHE A CA 1
ATOM 983 C C . PHE A 1 123 ? -11.595 8.566 24.629 1.00 58.34 123 PHE A C 1
ATOM 985 O O . PHE A 1 123 ? -11.495 8.693 25.845 1.00 58.34 123 PHE A O 1
ATOM 992 N N . SER A 1 124 ? -12.563 9.168 23.932 1.00 55.56 124 SER A N 1
ATOM 993 C CA . SER A 1 124 ? -13.561 10.054 24.545 1.00 55.56 124 SER A CA 1
ATOM 994 C C . SER A 1 124 ? -14.470 9.311 25.539 1.00 55.56 124 SER A C 1
ATOM 996 O O . SER A 1 124 ? -14.761 9.829 26.616 1.00 55.56 124 SER A O 1
ATOM 998 N N . LYS A 1 125 ? -14.851 8.055 25.247 1.00 55.03 125 LYS A N 1
ATOM 999 C CA . LYS A 1 125 ? -15.555 7.190 26.215 1.00 55.03 125 LYS A CA 1
ATOM 1000 C C . LYS A 1 125 ? -14.709 6.861 27.446 1.00 55.03 125 LYS A C 1
ATOM 1002 O O . LYS A 1 125 ? -15.261 6.820 28.540 1.00 55.03 125 LYS A O 1
ATOM 1007 N N . LYS A 1 126 ? -13.403 6.625 27.280 1.00 52.25 126 LYS A N 1
ATOM 1008 C CA . LYS A 1 126 ? -12.491 6.337 28.397 1.00 52.25 126 LYS A CA 1
ATOM 1009 C C . LYS A 1 126 ? -12.233 7.583 29.255 1.00 52.25 126 LYS A C 1
ATOM 1011 O O . LYS A 1 126 ? -12.305 7.493 30.470 1.00 52.25 126 LYS A O 1
ATOM 1016 N N . ALA A 1 127 ? -12.053 8.750 28.636 1.00 53.38 127 ALA A N 1
ATOM 1017 C CA . ALA A 1 127 ? -11.872 10.027 29.330 1.00 53.38 127 ALA A CA 1
ATOM 1018 C C . ALA A 1 127 ? -13.109 10.457 30.143 1.00 53.38 127 ALA A C 1
ATOM 1020 O O . ALA A 1 127 ? -12.966 11.054 31.202 1.00 53.38 127 ALA A O 1
ATOM 1021 N N . ARG A 1 128 ? -14.326 10.111 29.694 1.00 54.66 128 ARG A N 1
ATOM 1022 C CA . ARG A 1 128 ? -15.561 10.321 30.476 1.00 54.66 128 ARG A CA 1
ATOM 1023 C C . ARG A 1 128 ? -15.758 9.323 31.621 1.00 54.66 128 ARG A C 1
ATOM 1025 O O . ARG A 1 128 ? -16.656 9.534 32.427 1.00 54.66 128 ARG A O 1
ATOM 1032 N N . ARG A 1 129 ? -14.989 8.229 31.665 1.00 53.25 129 ARG A N 1
ATOM 1033 C CA . ARG A 1 129 ? -15.131 7.169 32.675 1.00 53.25 129 ARG A CA 1
ATOM 1034 C C . ARG A 1 129 ? -14.202 7.310 33.882 1.00 53.25 129 ARG A C 1
ATOM 1036 O O . ARG A 1 129 ? -14.479 6.635 34.855 1.00 53.25 129 ARG A O 1
ATOM 1043 N N . GLY A 1 130 ? -13.214 8.210 33.843 1.00 53.56 130 GLY A N 1
ATOM 1044 C CA . GLY A 1 130 ? -12.439 8.611 35.023 1.00 53.56 130 GLY A CA 1
ATOM 1045 C C . GLY A 1 130 ? -11.799 7.452 35.793 1.00 53.56 130 GLY A C 1
ATOM 1046 O O . GLY A 1 130 ? -12.114 7.287 36.965 1.00 53.56 130 GLY A O 1
ATOM 1047 N N . ASP A 1 131 ? -10.917 6.691 35.137 1.00 42.97 131 ASP A N 1
ATOM 1048 C CA . ASP A 1 131 ? -9.965 5.795 35.814 1.00 42.97 131 ASP A CA 1
ATOM 1049 C C . ASP A 1 131 ? -8.565 6.423 35.790 1.00 42.97 131 ASP A C 1
ATOM 1051 O O . ASP A 1 131 ? -8.166 6.892 34.691 1.00 42.97 131 ASP A O 1
#

InterPro domains:
  IPR004307 TspO/MBR-related protein [PF03073] (5-119)
  IPR004307 TspO/MBR-related protein [PIRSF005859] (5-122)
  IPR004307 TspO/MBR-related protein [PTHR10057] (5-125)
  IPR004307 TspO/MBR-related protein [cd15904] (5-119)
  IPR038330 TspO/MBR-related superfamily [G3DSA:1.20.1260.100] (3-123)

pLDDT: mean 74.11, std 10.42, range [42.97, 86.12]

Sequence (131 aa):
MLLLNWVFGPVWTCLYTAMGYGSHLIANHAAYSLSPETKELAQLGLNLYYSQLALNFAWTPLFFGVHKVKLAAIDCGFLTANVAAMIYTWWKVDRKAAQLMLPYLGWSSFATYLTISIYQRNFSKKARRGD